Protein AF-X6ES83-F1 (afdb_monomer_lite)

Secondary structure (DSSP, 8-state):
-HHHHHHHTT--HHHHHHHTT---TTTSHHHHHHHHHHHHHHHHHIIIIITTTTS--

Foldseek 3Di:
DVLVVCVVVVNDLQCCLCVPVVHHCVVVVVVSVVVSVVVVVVVCCCVPPVVVVVPPD

Radius of gyration: 13.08 Å; chains: 1; bounding box: 34×14×33 Å

Structure (mmCIF, N/CA/C/O backbone):
data_AF-X6ES83-F1
#
_entry.id   AF-X6ES83-F1
#
loop_
_atom_site.group_PDB
_atom_site.id
_atom_site.type_symbol
_atom_site.label_atom_id
_atom_site.label_alt_id
_atom_site.label_comp_id
_atom_site.label_asym_id
_atom_site.label_entity_id
_atom_site.label_seq_id
_atom_site.pdbx_PDB_ins_code
_atom_site.Cartn_x
_atom_site.Cartn_y
_atom_site.Cartn_z
_atom_site.occupancy
_atom_site.B_iso_or_equiv
_atom_site.auth_seq_id
_atom_site.auth_comp_id
_atom_site.auth_asym_id
_atom_site.auth_atom_id
_atom_site.pdbx_PDB_model_num
ATOM 1 N N . MET A 1 1 ? 4.793 -7.188 -6.465 1.00 75.50 1 MET A N 1
ATOM 2 C CA . MET A 1 1 ? 3.686 -7.356 -7.419 1.00 75.50 1 MET A CA 1
ATOM 3 C C . MET A 1 1 ? 2.385 -7.006 -6.735 1.00 75.50 1 MET A C 1
ATOM 5 O O . MET A 1 1 ? 2.212 -5.816 -6.604 1.00 75.50 1 MET A O 1
ATOM 9 N N . ARG A 1 2 ? 1.598 -7.900 -6.114 1.00 91.44 2 ARG A N 1
ATOM 10 C CA . ARG A 1 2 ? 0.236 -7.565 -5.608 1.00 91.44 2 ARG A CA 1
ATOM 11 C C . ARG A 1 2 ? 0.028 -6.210 -4.898 1.00 91.44 2 ARG A C 1
ATOM 13 O O . ARG A 1 2 ? -0.979 -5.571 -5.151 1.00 91.44 2 ARG A O 1
ATOM 20 N N . LEU A 1 3 ? 0.938 -5.773 -4.019 1.00 93.00 3 LEU A N 1
ATOM 21 C CA . LEU A 1 3 ? 0.848 -4.444 -3.382 1.00 93.00 3 LEU A CA 1
ATOM 22 C C . LEU A 1 3 ? 1.172 -3.278 -4.323 1.00 93.00 3 LEU A C 1
ATOM 24 O O . LEU A 1 3 ? 0.547 -2.234 -4.226 1.00 93.00 3 LEU A O 1
ATOM 28 N N . LEU A 1 4 ? 2.154 -3.447 -5.209 1.00 92.69 4 LEU A N 1
ATOM 29 C CA . LEU A 1 4 ? 2.467 -2.451 -6.234 1.00 92.69 4 LEU A CA 1
ATOM 30 C C . LEU A 1 4 ? 1.364 -2.399 -7.288 1.00 92.69 4 LEU A C 1
ATOM 32 O O . LEU A 1 4 ? 0.999 -1.311 -7.695 1.00 92.69 4 LEU A O 1
ATOM 36 N N . ASP A 1 5 ? 0.820 -3.555 -7.672 1.00 94.19 5 ASP A N 1
ATOM 37 C CA . ASP A 1 5 ? -0.276 -3.651 -8.637 1.00 94.19 5 ASP A CA 1
ATOM 38 C C . ASP A 1 5 ? -1.522 -2.954 -8.070 1.00 94.19 5 ASP A C 1
ATOM 40 O O . ASP A 1 5 ? -2.048 -2.042 -8.689 1.00 94.19 5 ASP A O 1
ATOM 44 N N . ALA A 1 6 ? -1.910 -3.270 -6.828 1.00 95.50 6 ALA A N 1
ATOM 45 C CA . ALA A 1 6 ? -3.024 -2.595 -6.164 1.00 95.50 6 ALA A CA 1
ATOM 46 C C . ALA A 1 6 ? -2.779 -1.090 -5.974 1.00 95.50 6 ALA A C 1
ATOM 48 O O . ALA A 1 6 ? -3.690 -0.295 -6.164 1.00 95.50 6 ALA A O 1
ATOM 49 N N . SER A 1 7 ? -1.552 -0.686 -5.630 1.00 92.75 7 SER A N 1
ATOM 50 C CA . SER A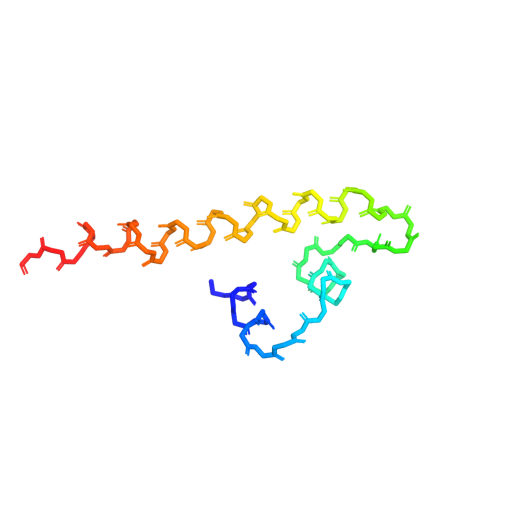 1 7 ? -1.195 0.732 -5.537 1.00 92.75 7 SER A CA 1
ATOM 51 C C . SER A 1 7 ? -1.222 1.438 -6.896 1.00 92.75 7 SER A C 1
ATOM 53 O O . SER A 1 7 ? -1.477 2.636 -6.924 1.00 92.75 7 SER A O 1
ATOM 55 N N . ALA A 1 8 ? -0.914 0.742 -7.993 1.00 93.88 8 ALA A N 1
ATOM 56 C CA . ALA A 1 8 ? -0.987 1.276 -9.353 1.00 93.88 8 ALA A CA 1
ATOM 57 C C . ALA A 1 8 ? -2.435 1.357 -9.862 1.00 93.88 8 ALA A C 1
ATOM 59 O O . ALA A 1 8 ? -2.743 2.232 -10.663 1.00 93.88 8 ALA A O 1
ATOM 60 N N . ASP A 1 9 ? -3.311 0.493 -9.346 1.00 96.56 9 ASP A N 1
ATOM 61 C CA . ASP A 1 9 ? -4.761 0.516 -9.561 1.00 96.56 9 ASP A CA 1
ATOM 62 C C . ASP A 1 9 ? -5.488 1.488 -8.599 1.00 96.56 9 ASP A C 1
ATOM 64 O O . ASP A 1 9 ? -6.698 1.378 -8.401 1.00 96.56 9 ASP A O 1
ATOM 68 N N . ASP A 1 10 ? -4.757 2.423 -7.975 1.00 95.75 10 ASP A N 1
ATOM 69 C CA . ASP A 1 10 ? -5.263 3.431 -7.029 1.00 95.75 10 ASP A CA 1
ATOM 70 C C . ASP A 1 10 ? -6.036 2.860 -5.818 1.00 95.75 10 ASP A C 1
ATOM 72 O O . ASP A 1 10 ? -6.847 3.553 -5.195 1.00 95.75 10 ASP A O 1
ATOM 76 N N . ALA A 1 11 ? -5.772 1.607 -5.426 1.00 97.12 11 ALA A N 1
ATOM 77 C CA . ALA A 1 11 ? -6.353 1.041 -4.211 1.00 97.12 11 ALA A CA 1
ATOM 78 C C . ALA A 1 11 ? -5.920 1.852 -2.983 1.00 97.12 11 ALA A C 1
ATOM 80 O O . ALA A 1 11 ? -4.751 2.215 -2.821 1.00 97.12 11 ALA A O 1
ATOM 81 N N . SER A 1 12 ? -6.854 2.102 -2.068 1.00 96.81 12 SER A N 1
ATOM 82 C CA . SER A 1 12 ? -6.548 2.861 -0.859 1.00 96.81 12 SER A CA 1
ATOM 83 C C . SER A 1 12 ? -5.607 2.094 0.074 1.00 96.81 12 SER A C 1
ATOM 85 O O . SER A 1 12 ? -5.559 0.860 0.097 1.00 96.81 12 SER A O 1
ATOM 87 N N . GLU A 1 13 ? -4.900 2.822 0.942 1.00 95.94 13 GLU A N 1
ATOM 88 C CA . GLU A 1 13 ? -4.086 2.203 1.995 1.00 95.94 13 GLU A CA 1
ATOM 89 C C . GLU A 1 13 ? -4.900 1.250 2.882 1.00 95.94 13 GLU A C 1
ATOM 91 O O . GLU A 1 13 ? -4.391 0.225 3.333 1.00 95.94 13 GLU A O 1
ATOM 96 N N . GLN A 1 14 ? -6.175 1.571 3.113 1.00 96.81 14 GLN A N 1
ATOM 97 C CA . GLN A 1 14 ? -7.077 0.756 3.920 1.00 96.81 14 GLN A CA 1
ATOM 98 C C . GLN A 1 14 ? -7.442 -0.548 3.205 1.00 96.81 14 GLN A C 1
ATOM 100 O O . GLN A 1 14 ? -7.360 -1.617 3.809 1.00 96.81 14 GLN A O 1
ATOM 105 N N . GLU A 1 15 ? -7.778 -0.483 1.916 1.00 97.69 15 GLU A N 1
ATOM 106 C CA . GLU A 1 15 ? -8.064 -1.671 1.107 1.00 97.69 15 GLU A CA 1
ATOM 107 C C . GLU A 1 15 ? -6.831 -2.560 0.971 1.00 97.69 15 GLU A C 1
ATOM 109 O O . GLU A 1 15 ? -6.927 -3.771 1.161 1.00 97.69 15 GLU A O 1
ATOM 114 N N . MET A 1 16 ? -5.654 -1.982 0.726 1.00 98.12 16 MET A N 1
ATOM 115 C CA . MET A 1 16 ? -4.408 -2.745 0.674 1.00 98.12 16 MET A CA 1
ATOM 116 C C . MET A 1 16 ? -4.079 -3.397 2.025 1.00 98.12 16 MET A C 1
ATOM 118 O O . MET A 1 16 ? -3.710 -4.574 2.073 1.00 98.12 16 MET A O 1
ATOM 122 N N . ALA A 1 17 ? -4.238 -2.672 3.136 1.00 97.62 17 ALA A N 1
ATOM 123 C CA . ALA A 1 17 ? -4.017 -3.228 4.468 1.00 97.62 17 ALA A CA 1
ATOM 124 C C . ALA A 1 17 ? -4.980 -4.383 4.775 1.00 97.62 17 ALA A C 1
ATOM 126 O O . ALA A 1 17 ? -4.547 -5.439 5.242 1.00 97.62 17 ALA A O 1
ATOM 127 N N . HIS A 1 18 ? -6.262 -4.221 4.453 1.00 97.81 18 HIS A N 1
ATOM 128 C CA . HIS A 1 18 ? -7.272 -5.225 4.752 1.00 97.81 18 HIS A CA 1
ATOM 129 C C . HIS A 1 18 ? -7.181 -6.438 3.820 1.00 97.81 18 HIS A C 1
ATOM 131 O O . HIS A 1 18 ? -7.045 -7.571 4.277 1.00 97.81 18 HIS A O 1
ATOM 137 N N . LEU A 1 19 ? -7.206 -6.213 2.506 1.00 97.31 19 LEU A N 1
ATOM 138 C CA . LEU A 1 19 ? -7.347 -7.271 1.504 1.00 97.31 19 LEU A CA 1
ATOM 139 C C . LEU A 1 19 ? -6.028 -7.980 1.181 1.00 97.31 19 LEU A C 1
ATOM 141 O O . LEU A 1 19 ? -6.045 -9.140 0.766 1.00 97.31 19 LEU A O 1
ATOM 145 N N . ILE A 1 20 ? -4.886 -7.301 1.336 1.00 96.75 20 ILE A N 1
ATOM 146 C CA . ILE A 1 20 ? -3.576 -7.855 0.960 1.00 96.75 20 ILE A CA 1
ATOM 147 C C . ILE A 1 20 ? -2.752 -8.232 2.189 1.00 96.75 20 ILE A C 1
ATOM 149 O O . ILE A 1 20 ? -2.104 -9.279 2.180 1.00 96.75 20 ILE A O 1
ATOM 153 N N . LEU A 1 21 ? -2.769 -7.408 3.241 1.00 95.69 21 LEU A N 1
ATOM 154 C CA . LEU A 1 21 ? -2.001 -7.667 4.465 1.00 95.69 21 LEU A CA 1
ATOM 155 C C . LEU A 1 21 ? -2.811 -8.376 5.557 1.00 95.69 21 LEU A C 1
ATOM 157 O O . LEU A 1 21 ? -2.215 -8.861 6.518 1.00 95.69 21 LEU A O 1
ATOM 161 N N . GLY A 1 22 ? -4.139 -8.458 5.420 1.00 97.38 22 GLY A N 1
ATOM 162 C CA . GLY A 1 22 ? -5.012 -9.081 6.416 1.00 97.38 22 GLY A CA 1
ATOM 163 C C . GLY A 1 22 ? -5.065 -8.318 7.743 1.00 97.38 22 GLY A C 1
ATOM 164 O O . GLY A 1 22 ? -5.362 -8.915 8.774 1.00 97.38 22 GLY A O 1
ATOM 165 N N . ILE A 1 23 ? -4.736 -7.023 7.739 1.00 97.94 23 ILE A N 1
ATOM 166 C CA . ILE A 1 23 ? -4.779 -6.159 8.922 1.00 97.94 23 ILE A CA 1
ATOM 167 C C . ILE A 1 23 ? -6.006 -5.268 8.796 1.00 97.94 23 ILE A C 1
ATOM 169 O O . ILE A 1 23 ? -6.138 -4.553 7.808 1.00 97.94 23 ILE A O 1
ATOM 173 N N . ASP A 1 24 ? -6.884 -5.281 9.797 1.00 97.81 24 ASP A N 1
ATOM 174 C CA . ASP A 1 24 ? -8.011 -4.353 9.850 1.00 97.81 24 ASP A CA 1
ATOM 175 C C . ASP A 1 24 ? -7.512 -2.921 10.147 1.00 97.81 24 ASP A C 1
ATOM 177 O O . ASP A 1 24 ? -7.053 -2.645 11.262 1.00 97.81 24 ASP A O 1
ATOM 181 N N . PRO A 1 25 ? -7.592 -1.987 9.181 1.00 97.12 25 PRO A N 1
ATOM 182 C CA . PRO A 1 25 ? -7.109 -0.624 9.367 1.00 97.12 25 PRO A CA 1
ATOM 183 C C . PRO A 1 25 ? -8.018 0.221 10.271 1.00 97.12 25 PRO A C 1
ATOM 185 O O . PRO A 1 25 ? -7.574 1.275 10.733 1.00 97.12 25 PRO A O 1
ATOM 188 N N . ALA A 1 26 ? -9.257 -0.206 10.537 1.00 97.25 26 ALA A N 1
ATOM 189 C CA . ALA A 1 26 ? -10.163 0.484 11.451 1.00 97.25 26 ALA A CA 1
ATOM 190 C C . ALA A 1 26 ? -9.839 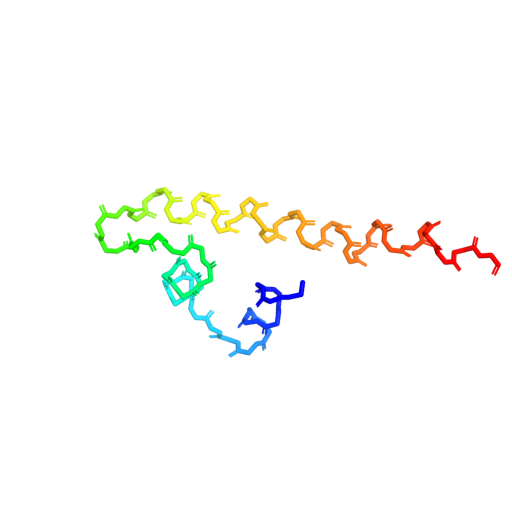0.154 12.916 1.00 97.25 26 ALA A C 1
ATOM 192 O O . ALA A 1 26 ? -9.886 1.038 13.770 1.00 97.25 26 ALA A O 1
ATOM 193 N N . CYS A 1 27 ? -9.458 -1.095 13.197 1.00 97.88 27 CYS A N 1
ATOM 194 C CA . CYS A 1 27 ? -9.076 -1.534 14.541 1.00 97.88 27 CYS A CA 1
ATOM 195 C C . CYS A 1 27 ? -7.592 -1.284 14.856 1.00 97.88 27 CYS A C 1
ATOM 197 O O . CYS A 1 27 ? -7.243 -0.990 15.998 1.00 97.88 27 CYS A O 1
ATOM 199 N N . GLU A 1 28 ? -6.707 -1.394 13.859 1.00 97.62 28 GLU A N 1
ATOM 200 C CA . GLU A 1 28 ? -5.249 -1.345 14.038 1.00 97.62 28 GLU A CA 1
ATOM 201 C C . GLU A 1 28 ? -4.568 -0.328 13.099 1.00 97.62 28 GLU A C 1
ATOM 203 O O . GLU A 1 28 ? -3.556 -0.627 12.462 1.00 97.62 28 GLU A O 1
ATOM 208 N N . THR A 1 29 ? -5.099 0.898 13.010 1.00 96.50 29 THR A N 1
ATOM 209 C CA . THR A 1 29 ? -4.695 1.919 12.018 1.00 96.50 29 THR A CA 1
ATOM 210 C C . THR A 1 29 ? -3.185 2.149 11.920 1.00 96.50 29 THR A C 1
ATOM 212 O O . THR A 1 29 ? -2.613 2.106 10.830 1.00 96.50 29 THR A O 1
ATOM 215 N N . GLU A 1 30 ? -2.508 2.365 13.049 1.00 97.69 30 GLU A N 1
ATOM 216 C CA . GLU A 1 30 ? -1.070 2.660 13.047 1.00 97.69 30 GLU A CA 1
ATOM 217 C C . GLU A 1 30 ? -0.229 1.451 12.618 1.00 97.69 30 GLU A C 1
ATOM 219 O O . GLU A 1 30 ? 0.744 1.588 11.870 1.00 97.69 30 GLU A O 1
ATOM 224 N N . ARG A 1 31 ? -0.629 0.239 13.023 1.00 97.56 31 ARG A N 1
ATOM 225 C CA . ARG A 1 31 ? 0.034 -0.994 12.587 1.00 97.56 31 ARG A CA 1
ATOM 226 C C . ARG A 1 31 ? -0.180 -1.219 11.093 1.00 97.56 31 ARG A C 1
ATOM 228 O O . ARG A 1 31 ? 0.793 -1.501 1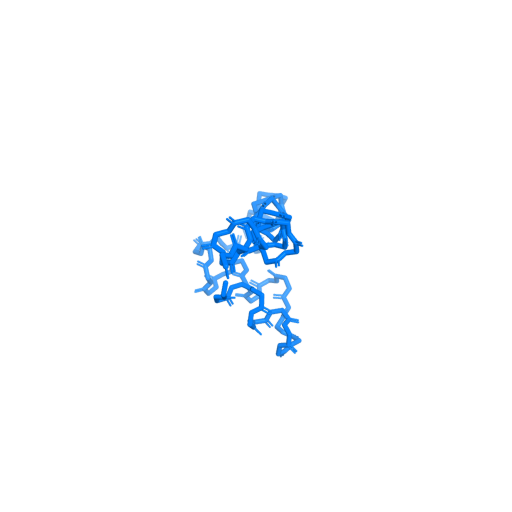0.396 1.00 97.56 31 ARG A O 1
ATOM 235 N N . ALA A 1 32 ? -1.413 -1.068 10.610 1.00 98.12 32 ALA A N 1
ATOM 236 C CA . ALA A 1 32 ? -1.769 -1.206 9.201 1.00 98.12 32 ALA A CA 1
ATOM 237 C C . ALA A 1 32 ? -0.898 -0.300 8.321 1.00 98.12 32 ALA A C 1
ATOM 239 O O . ALA A 1 32 ? -0.225 -0.787 7.412 1.00 98.12 32 ALA A O 1
ATOM 240 N N . ARG A 1 33 ? -0.808 0.992 8.667 1.00 97.00 33 ARG A N 1
ATOM 241 C CA . ARG A 1 33 ? 0.036 1.973 7.966 1.00 97.00 33 ARG A CA 1
ATOM 242 C C . ARG A 1 33 ? 1.512 1.593 7.973 1.00 97.00 33 ARG A C 1
ATOM 244 O O . ARG A 1 33 ? 2.167 1.606 6.931 1.00 97.00 33 ARG A O 1
ATOM 251 N N . LYS A 1 34 ? 2.055 1.233 9.140 1.00 98.12 34 LYS A N 1
ATOM 252 C CA . LYS A 1 34 ? 3.479 0.897 9.278 1.00 98.12 34 LYS A CA 1
ATOM 253 C C . LYS A 1 34 ? 3.861 -0.333 8.455 1.00 98.12 34 LYS A C 1
ATOM 255 O O . LYS A 1 34 ? 4.897 -0.325 7.788 1.00 98.12 34 LYS A O 1
ATOM 260 N N . VAL A 1 35 ? 3.041 -1.384 8.505 1.00 97.88 35 VAL A N 1
ATOM 261 C CA . VAL A 1 35 ? 3.282 -2.613 7.740 1.00 97.88 35 VAL A CA 1
ATOM 262 C C . VAL A 1 35 ? 3.140 -2.330 6.248 1.00 97.88 35 VAL A C 1
ATOM 264 O O . VAL A 1 35 ? 4.045 -2.681 5.494 1.00 97.88 35 VAL A O 1
ATOM 267 N N . LEU A 1 36 ? 2.086 -1.624 5.825 1.00 97.69 36 LEU A N 1
ATOM 268 C CA . LEU A 1 36 ? 1.891 -1.254 4.423 1.00 97.69 36 LEU A CA 1
ATOM 269 C C . LEU A 1 36 ? 3.097 -0.511 3.853 1.00 97.69 36 LEU A C 1
ATOM 271 O O . LEU A 1 36 ? 3.667 -0.949 2.855 1.00 97.69 36 LEU A O 1
ATOM 275 N N . ARG A 1 37 ? 3.546 0.551 4.527 1.00 96.94 37 ARG A N 1
ATOM 276 C CA . ARG A 1 37 ? 4.704 1.333 4.086 1.00 96.94 37 ARG A CA 1
ATOM 277 C C . ARG A 1 37 ? 5.973 0.490 3.995 1.00 96.94 37 ARG A C 1
ATOM 279 O O . ARG A 1 37 ? 6.640 0.511 2.969 1.00 96.94 37 ARG A O 1
ATOM 286 N N . SER A 1 38 ? 6.271 -0.316 5.017 1.00 97.00 38 SER A N 1
ATOM 287 C CA . SER A 1 38 ? 7.452 -1.190 4.994 1.00 97.00 38 SER A CA 1
ATOM 288 C C . SER A 1 38 ?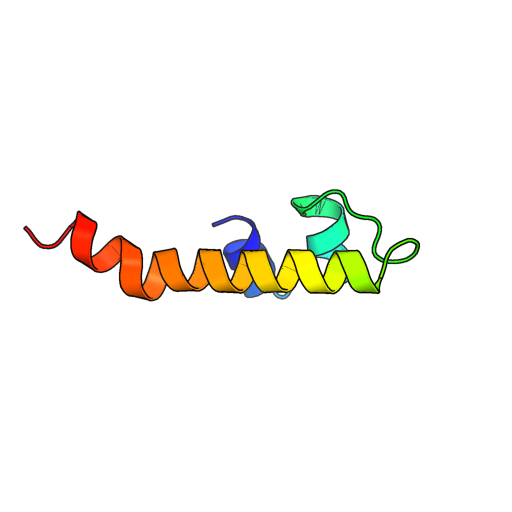 7.417 -2.196 3.838 1.00 97.00 38 SER A C 1
ATOM 290 O O . SER A 1 38 ? 8.457 -2.490 3.242 1.00 97.00 38 SER A O 1
ATOM 292 N N . HIS A 1 39 ? 6.238 -2.728 3.510 1.00 96.06 39 HIS A N 1
ATOM 293 C CA . HIS A 1 39 ? 6.077 -3.644 2.388 1.00 96.06 39 HIS A CA 1
ATOM 294 C C . HIS A 1 39 ? 6.186 -2.939 1.031 1.00 96.06 39 HIS A C 1
ATOM 296 O O . HIS A 1 39 ? 6.829 -3.491 0.136 1.00 96.06 39 HIS A O 1
ATOM 302 N N . LEU A 1 40 ? 5.610 -1.743 0.877 1.00 94.88 40 LEU A N 1
ATOM 303 C CA . LEU A 1 40 ? 5.746 -0.932 -0.337 1.00 94.88 40 LEU A CA 1
ATOM 304 C C . LEU A 1 40 ? 7.203 -0.527 -0.573 1.00 94.88 40 LEU A C 1
ATOM 306 O O . LEU A 1 40 ? 7.705 -0.724 -1.675 1.00 94.88 40 LEU A O 1
ATOM 310 N N . ASP A 1 41 ? 7.911 -0.063 0.459 1.00 94.00 41 ASP A N 1
ATOM 311 C CA . ASP A 1 41 ? 9.334 0.288 0.375 1.00 94.00 41 ASP A CA 1
ATOM 312 C C . ASP A 1 41 ? 10.169 -0.911 -0.105 1.00 94.00 41 ASP A C 1
ATOM 314 O O . ASP A 1 41 ? 10.976 -0.798 -1.031 1.00 94.00 41 ASP A O 1
ATOM 318 N N . ARG A 1 42 ? 9.927 -2.100 0.466 1.00 91.75 42 ARG A N 1
ATOM 319 C CA . ARG A 1 42 ? 10.614 -3.335 0.057 1.00 91.75 42 ARG A CA 1
ATOM 320 C C . ARG A 1 42 ? 10.271 -3.737 -1.376 1.00 91.75 42 ARG A C 1
ATOM 322 O O . ARG A 1 42 ? 11.167 -4.103 -2.133 1.00 91.75 42 ARG A O 1
ATOM 329 N N . ALA A 1 43 ? 8.994 -3.689 -1.750 1.00 90.81 43 ALA A N 1
ATOM 330 C CA . ALA A 1 43 ? 8.553 -4.046 -3.094 1.00 90.81 43 ALA A CA 1
ATOM 331 C C . ALA A 1 43 ? 9.134 -3.087 -4.147 1.00 90.81 43 ALA A C 1
ATOM 333 O O . ALA A 1 43 ? 9.636 -3.542 -5.174 1.00 90.81 43 ALA A O 1
ATOM 334 N N . ASN A 1 44 ? 9.145 -1.784 -3.861 1.00 89.19 44 ASN A N 1
ATOM 335 C CA . ASN A 1 44 ? 9.761 -0.769 -4.712 1.00 89.19 44 ASN A CA 1
ATOM 3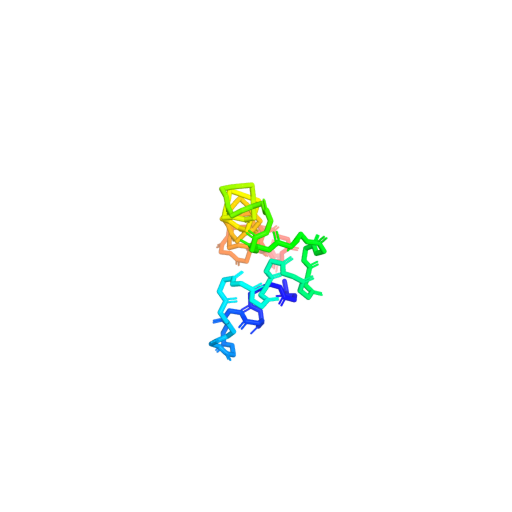36 C C . ASN A 1 44 ? 11.267 -0.986 -4.853 1.00 89.19 44 ASN A C 1
ATOM 338 O O . ASN A 1 44 ? 11.788 -0.929 -5.966 1.00 89.19 44 ASN A O 1
ATOM 342 N N . TRP A 1 45 ? 11.974 -1.298 -3.763 1.00 89.00 45 TRP A N 1
ATOM 343 C CA . TRP A 1 45 ? 13.404 -1.605 -3.825 1.00 89.00 45 TRP A CA 1
ATOM 344 C C . TRP A 1 45 ? 13.694 -2.831 -4.702 1.00 89.00 45 TRP A C 1
ATOM 346 O O . TRP A 1 45 ? 14.620 -2.809 -5.516 1.00 89.00 45 TRP A O 1
ATOM 356 N N . MET A 1 46 ? 12.870 -3.881 -4.600 1.00 86.06 46 MET A N 1
ATOM 357 C CA . MET A 1 46 ? 13.011 -5.070 -5.445 1.00 86.06 46 MET A CA 1
ATOM 358 C C . MET A 1 46 ? 12.851 -4.745 -6.934 1.00 86.06 46 MET A C 1
ATOM 360 O O . MET A 1 46 ? 13.610 -5.267 -7.742 1.00 86.06 46 MET A O 1
ATOM 364 N N . VAL A 1 47 ? 11.900 -3.884 -7.304 1.00 84.31 47 VAL A N 1
ATOM 365 C CA . VAL A 1 47 ? 11.642 -3.531 -8.712 1.00 84.31 47 VAL A CA 1
ATOM 366 C C . VAL A 1 47 ? 12.675 -2.545 -9.263 1.00 84.31 47 VAL A C 1
ATOM 368 O O . VAL A 1 47 ? 13.078 -2.654 -10.417 1.00 84.31 47 VAL A O 1
ATOM 371 N N . THR A 1 48 ? 13.127 -1.588 -8.453 1.00 82.38 48 THR A N 1
ATOM 372 C CA . THR A 1 48 ? 14.003 -0.497 -8.919 1.00 82.38 48 THR A CA 1
ATOM 373 C C . THR A 1 48 ? 15.493 -0.837 -8.872 1.00 82.38 48 THR A C 1
ATOM 375 O O . THR A 1 48 ? 16.244 -0.386 -9.744 1.00 82.38 48 THR A O 1
ATOM 378 N N . THR A 1 49 ? 15.907 -1.653 -7.898 1.00 73.06 49 THR A N 1
ATOM 379 C CA . THR A 1 49 ? 17.313 -1.996 -7.635 1.00 73.06 49 THR A CA 1
ATOM 380 C C . THR A 1 49 ? 17.547 -3.502 -7.736 1.00 73.06 49 THR A C 1
ATOM 382 O O . THR A 1 49 ? 18.417 -3.931 -8.484 1.00 73.06 49 THR A O 1
ATOM 385 N N . GLY A 1 50 ? 16.738 -4.320 -7.053 1.00 63.62 50 GLY A N 1
ATOM 386 C CA . GLY A 1 50 ? 16.978 -5.767 -6.938 1.00 63.62 50 GLY A CA 1
ATOM 387 C C . GLY A 1 50 ? 16.812 -6.576 -8.234 1.00 63.62 50 GLY A C 1
ATOM 388 O O . GLY A 1 50 ? 17.443 -7.618 -8.383 1.00 63.62 50 GLY A O 1
ATOM 389 N N . TYR A 1 51 ? 15.989 -6.116 -9.184 1.00 55.66 51 TYR A N 1
ATOM 390 C CA . TYR A 1 51 ? 15.752 -6.822 -10.452 1.00 55.66 51 TYR A CA 1
ATOM 391 C C . TYR A 1 51 ? 16.805 -6.524 -11.530 1.00 55.66 51 TYR A C 1
ATOM 393 O O . TYR A 1 51 ? 16.976 -7.318 -12.453 1.00 55.66 51 TYR A O 1
ATOM 401 N N . LYS A 1 52 ? 17.525 -5.397 -11.423 1.00 55.12 52 LYS A N 1
ATOM 402 C CA . LYS A 1 52 ? 18.558 -5.013 -12.402 1.00 55.12 52 LYS A CA 1
ATOM 403 C C . LYS A 1 52 ? 19.780 -5.928 -12.340 1.00 55.12 52 LYS A C 1
ATOM 405 O O . LYS A 1 52 ? 20.346 -6.234 -13.381 1.00 55.12 52 LYS A O 1
ATOM 410 N N . ASP A 1 53 ? 20.115 -6.431 -11.156 1.00 56.22 53 ASP A N 1
ATOM 411 C CA . ASP A 1 53 ? 21.279 -7.303 -10.964 1.00 56.22 53 ASP A CA 1
ATOM 412 C C . ASP A 1 53 ? 20.992 -8.782 -11.276 1.00 56.22 53 ASP A C 1
ATOM 414 O O . ASP A 1 53 ? 21.922 -9.559 -11.464 1.00 56.22 53 ASP A O 1
ATOM 418 N N . LEU A 1 54 ? 19.718 -9.191 -11.363 1.00 57.78 54 LEU A N 1
ATOM 419 C CA . LEU A 1 54 ? 19.349 -10.588 -11.640 1.00 57.78 54 LEU A CA 1
ATOM 420 C C . LEU A 1 54 ? 19.318 -10.936 -13.141 1.00 57.78 54 LEU A C 1
ATOM 422 O O . LEU A 1 54 ? 19.320 -12.114 -13.487 1.00 57.78 54 LEU A O 1
ATOM 426 N N . PHE A 1 55 ? 19.282 -9.927 -14.018 1.00 55.69 55 PHE A N 1
ATOM 427 C CA . PHE A 1 55 ? 19.233 -10.085 -15.481 1.00 55.69 55 PHE A CA 1
ATOM 428 C C . PHE A 1 55 ? 20.275 -9.237 -16.225 1.00 55.69 55 PHE A C 1
ATOM 430 O O . PHE A 1 55 ? 20.229 -9.151 -17.450 1.00 55.69 55 PHE A O 1
ATOM 437 N N . ALA A 1 56 ? 21.221 -8.618 -15.515 1.00 56.28 56 ALA A N 1
ATOM 438 C CA . ALA A 1 56 ? 22.433 -8.097 -16.136 1.00 56.28 56 ALA A CA 1
ATOM 439 C C . ALA A 1 56 ? 23.332 -9.288 -16.517 1.00 56.28 56 ALA A C 1
ATOM 441 O O . ALA A 1 56 ? 24.181 -9.731 -15.746 1.00 56.28 56 ALA A O 1
ATOM 442 N N . SER A 1 57 ? 23.082 -9.872 -17.687 1.00 51.16 57 SER A N 1
ATOM 443 C CA . SER A 1 57 ? 23.923 -10.876 -18.347 1.00 51.16 57 SER A CA 1
ATOM 444 C C . SER A 1 57 ? 23.950 -10.603 -19.840 1.00 51.16 57 SER A C 1
ATOM 446 O O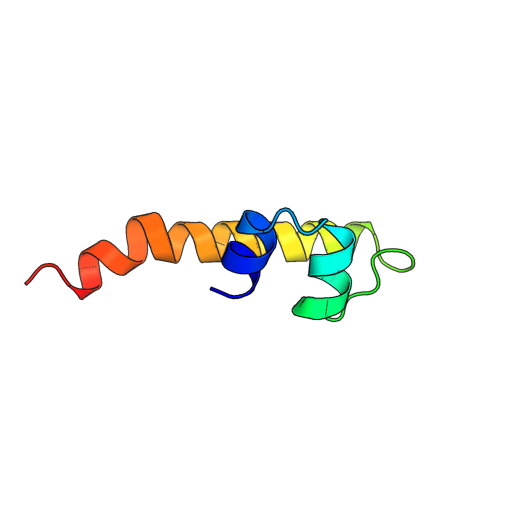 . SER A 1 57 ? 22.871 -10.285 -20.388 1.00 51.16 57 SER A O 1
#

pLDDT: mean 88.94, std 14.14, range [51.16, 98.12]

Sequence (57 aa):
MRLLDASADDASEQEMAHLILGIDPACETERARKVLRSHLDRANWMVTTGYKDLFAS